Protein AF-A0A7S2F2L8-F1 (afdb_monomer)

Structure (mmCIF, N/CA/C/O backbone):
data_AF-A0A7S2F2L8-F1
#
_entry.id   AF-A0A7S2F2L8-F1
#
loop_
_atom_site.group_PDB
_atom_site.id
_atom_site.type_symbol
_atom_site.label_atom_id
_atom_site.label_alt_id
_atom_site.label_comp_id
_atom_site.label_asym_id
_atom_site.label_entity_id
_atom_site.label_seq_id
_atom_site.pdbx_PDB_ins_code
_atom_site.Cartn_x
_atom_site.Cartn_y
_atom_site.Cartn_z
_atom_site.occupancy
_atom_site.B_iso_or_equiv
_atom_site.auth_seq_id
_atom_site.auth_comp_id
_atom_site.auth_asym_id
_atom_site.auth_atom_id
_atom_site.pdbx_PDB_model_num
ATOM 1 N N . GLN A 1 1 ? -19.325 -0.519 -14.767 1.00 49.22 1 GLN A N 1
ATOM 2 C CA . GLN A 1 1 ? -18.581 0.016 -15.945 1.00 49.22 1 GLN A CA 1
ATOM 3 C C . GLN A 1 1 ? -17.264 0.659 -15.495 1.00 49.22 1 GLN A C 1
ATOM 5 O O . GLN A 1 1 ? -16.488 1.141 -16.320 1.00 49.22 1 GLN A O 1
ATOM 10 N N . ASP A 1 2 ? -17.003 0.568 -14.195 1.00 60.22 2 ASP A N 1
ATOM 11 C CA . ASP A 1 2 ? -16.174 1.476 -13.423 1.00 60.22 2 ASP A CA 1
ATOM 12 C C . ASP A 1 2 ? -14.782 0.883 -13.238 1.00 60.22 2 ASP A C 1
ATOM 14 O O . ASP A 1 2 ? -13.804 1.586 -13.448 1.00 60.22 2 ASP A O 1
ATOM 18 N N . GLU A 1 3 ? -14.670 -0.446 -13.134 1.00 62.09 3 GLU A N 1
ATOM 19 C CA . GLU A 1 3 ? -13.399 -1.177 -13.219 1.00 62.09 3 GLU A CA 1
ATOM 20 C C . GLU A 1 3 ? -12.601 -0.849 -14.505 1.00 62.09 3 GLU A C 1
ATOM 22 O O . GLU A 1 3 ? -11.378 -0.705 -14.490 1.00 62.09 3 GLU A O 1
ATOM 27 N N . VAL A 1 4 ? -13.276 -0.682 -15.652 1.00 60.97 4 VAL A N 1
ATOM 28 C CA . VAL A 1 4 ? -12.620 -0.342 -16.933 1.00 60.97 4 VAL A CA 1
ATOM 29 C C . VAL A 1 4 ? -12.125 1.107 -16.940 1.00 60.97 4 VAL A C 1
ATOM 31 O O . VAL A 1 4 ? -11.062 1.388 -17.500 1.00 60.97 4 VAL A O 1
ATOM 34 N N . LEU A 1 5 ? -12.879 2.023 -16.327 1.00 59.81 5 LEU A N 1
ATOM 35 C CA . LEU A 1 5 ? -12.495 3.427 -16.198 1.00 59.81 5 LEU A CA 1
ATOM 36 C C . LEU A 1 5 ? -11.365 3.580 -15.177 1.00 59.81 5 LEU A C 1
ATOM 38 O O . LEU A 1 5 ? -10.364 4.221 -15.487 1.00 59.81 5 LEU A O 1
ATOM 42 N N . PHE A 1 6 ? -11.445 2.907 -14.034 1.00 67.69 6 PHE A N 1
ATOM 43 C CA . PHE A 1 6 ? -10.410 2.898 -13.010 1.00 67.69 6 PHE A CA 1
ATOM 44 C C . PHE A 1 6 ? -9.088 2.320 -13.524 1.00 67.69 6 PHE A C 1
ATOM 46 O O . PHE A 1 6 ? -8.043 2.957 -13.404 1.00 67.69 6 PHE A O 1
ATOM 53 N N . ASN A 1 7 ? -9.127 1.178 -14.218 1.00 66.38 7 ASN A N 1
ATOM 54 C CA . ASN A 1 7 ? -7.946 0.613 -14.879 1.00 66.38 7 ASN A CA 1
ATOM 55 C C . ASN A 1 7 ? -7.351 1.550 -15.947 1.00 66.38 7 ASN A C 1
ATOM 57 O O . ASN A 1 7 ? -6.158 1.463 -16.251 1.00 66.38 7 ASN A O 1
ATOM 61 N N . SER A 1 8 ? -8.155 2.450 -16.525 1.00 58.25 8 SER A N 1
ATOM 62 C CA . SER A 1 8 ? -7.660 3.485 -17.437 1.00 58.25 8 SER A CA 1
ATOM 63 C C . SER A 1 8 ? -6.975 4.645 -16.699 1.00 58.25 8 SER A C 1
ATOM 65 O O . SER A 1 8 ? -5.940 5.115 -17.169 1.00 58.25 8 SER A O 1
ATOM 67 N N . THR A 1 9 ? -7.481 5.026 -15.522 1.00 58.31 9 THR A N 1
ATOM 68 C CA . THR A 1 9 ? -6.938 6.071 -14.627 1.00 58.31 9 THR A CA 1
ATOM 69 C C . THR A 1 9 ? -5.698 5.605 -13.850 1.00 58.31 9 THR A C 1
ATOM 71 O O . THR A 1 9 ? -4.812 6.384 -13.523 1.00 58.31 9 THR A O 1
ATOM 74 N N . LEU A 1 10 ? -5.567 4.305 -13.581 1.00 67.88 10 LEU A N 1
ATOM 75 C CA . LEU A 1 10 ? -4.322 3.688 -13.112 1.00 67.88 10 LEU A CA 1
ATOM 76 C C . LEU A 1 10 ? -3.476 3.160 -14.275 1.00 67.88 10 LEU A C 1
ATOM 78 O O . LEU A 1 10 ? -2.709 2.205 -14.134 1.00 67.88 10 LEU A O 1
ATOM 82 N N . SER A 1 11 ? -3.580 3.774 -15.453 1.00 65.75 11 SER A N 1
ATOM 83 C CA . SER A 1 11 ? -2.656 3.448 -16.525 1.00 65.75 11 SER A CA 1
ATOM 84 C C . SER A 1 11 ? -1.255 3.935 -16.166 1.00 65.75 11 SER A C 1
ATOM 86 O O . SER A 1 11 ? -0.998 5.111 -15.908 1.00 65.75 11 SER A O 1
ATOM 88 N N . VAL A 1 12 ? -0.297 3.025 -16.298 1.00 60.41 12 VAL A N 1
ATOM 89 C CA . VAL A 1 12 ? 1.152 3.272 -16.256 1.00 60.41 12 VAL A CA 1
ATOM 90 C C . VAL A 1 12 ? 1.635 4.414 -17.170 1.00 60.41 12 VAL A C 1
ATOM 92 O O . VAL A 1 12 ? 2.780 4.848 -17.066 1.00 60.41 12 VAL A O 1
ATOM 95 N N . GLU A 1 13 ? 0.800 4.874 -18.102 1.00 56.62 13 GLU A N 1
ATOM 96 C CA . GLU A 1 13 ? 1.063 5.990 -19.018 1.00 56.62 13 GLU A CA 1
ATOM 97 C C . GLU A 1 13 ? 0.853 7.367 -18.374 1.00 56.62 13 GLU A C 1
ATOM 99 O O . GLU A 1 13 ? 1.433 8.345 -18.844 1.00 56.62 13 GLU A O 1
ATOM 104 N N . GLU A 1 14 ? 0.099 7.439 -17.276 1.00 60.59 14 GLU A N 1
ATOM 105 C CA . GLU A 1 14 ? -0.140 8.665 -16.503 1.00 60.59 14 GLU A CA 1
ATOM 106 C C . GLU A 1 14 ? 0.932 8.901 -15.425 1.00 60.59 14 GLU A C 1
ATOM 108 O O . GLU A 1 14 ? 1.062 9.994 -14.862 1.00 60.59 14 GLU A O 1
ATOM 113 N N . LEU A 1 15 ? 1.772 7.892 -15.182 1.00 62.97 15 LEU A N 1
ATOM 114 C CA . LEU A 1 15 ? 2.884 7.973 -14.250 1.00 62.97 15 LEU A CA 1
ATOM 115 C C . LEU A 1 15 ? 3.967 8.943 -14.747 1.00 62.97 15 LEU A C 1
ATOM 117 O O . LEU A 1 15 ? 4.529 8.808 -15.836 1.00 62.97 15 LEU A O 1
ATOM 121 N N . ARG A 1 16 ? 4.336 9.909 -13.902 1.00 60.09 16 ARG A N 1
ATOM 122 C CA . ARG A 1 16 ? 5.426 10.854 -14.187 1.00 60.09 16 ARG A CA 1
ATOM 123 C C . ARG A 1 16 ? 6.786 10.172 -13.982 1.00 60.09 16 ARG A C 1
ATOM 125 O O . ARG A 1 16 ? 7.206 9.964 -12.850 1.00 60.09 16 ARG A O 1
ATOM 132 N N . GLY A 1 17 ? 7.490 9.852 -15.070 1.00 67.25 17 GLY A N 1
ATOM 133 C CA . GLY A 1 17 ? 8.824 9.234 -15.049 1.00 67.25 17 GLY A CA 1
ATOM 134 C C . GLY A 1 17 ? 9.197 8.599 -16.392 1.00 67.25 17 GLY A C 1
ATOM 135 O O . GLY A 1 17 ? 8.547 8.857 -17.404 1.00 67.25 17 GLY A O 1
ATOM 136 N N . ASP A 1 18 ? 10.235 7.757 -16.419 1.00 78.56 18 ASP A N 1
ATOM 137 C CA . ASP A 1 18 ? 10.474 6.879 -17.571 1.00 78.56 18 ASP A CA 1
ATOM 138 C C . ASP A 1 18 ? 9.391 5.792 -17.581 1.00 78.56 18 ASP A C 1
ATOM 140 O O . ASP A 1 18 ? 9.496 4.776 -16.891 1.00 78.56 18 ASP A O 1
ATOM 144 N N . ALA A 1 19 ? 8.330 6.019 -18.357 1.00 77.00 19 ALA A N 1
ATOM 145 C CA . ALA A 1 19 ? 7.198 5.105 -18.472 1.00 77.00 19 ALA A CA 1
ATOM 146 C C . ALA A 1 19 ? 7.627 3.661 -18.807 1.00 77.00 19 ALA A C 1
ATOM 148 O O . ALA A 1 19 ? 6.962 2.711 -18.395 1.00 77.00 19 ALA A O 1
ATOM 149 N N . GLY A 1 20 ? 8.753 3.461 -19.507 1.00 83.81 20 GLY A N 1
ATOM 150 C CA . GLY A 1 20 ? 9.304 2.131 -19.767 1.00 83.81 20 GLY A CA 1
ATOM 151 C C . GLY A 1 20 ? 9.830 1.455 -18.498 1.00 83.81 20 GLY A C 1
ATOM 152 O O . GLY A 1 20 ? 9.566 0.273 -18.264 1.00 83.81 20 GLY A O 1
ATOM 153 N N . GLN A 1 21 ? 10.526 2.2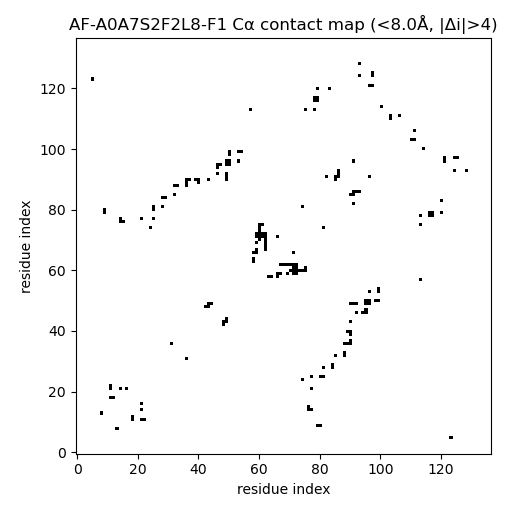10 -17.647 1.00 86.31 21 GLN A N 1
ATOM 154 C CA . GLN A 1 21 ? 11.012 1.725 -16.356 1.00 86.31 21 GLN A CA 1
ATOM 155 C C . GLN A 1 21 ? 9.857 1.387 -15.409 1.00 86.31 21 GLN A C 1
ATOM 157 O O . GLN A 1 21 ? 9.871 0.322 -14.790 1.00 86.31 21 GLN A O 1
ATOM 162 N N . LEU A 1 22 ? 8.845 2.251 -15.324 1.00 87.94 22 LEU A N 1
ATOM 163 C CA . LEU A 1 22 ? 7.707 2.053 -14.423 1.00 87.94 22 LEU A CA 1
ATOM 164 C C . LEU A 1 22 ? 6.864 0.837 -14.837 1.00 87.94 22 LEU A C 1
ATOM 166 O O . LEU A 1 22 ? 6.554 -0.012 -14.001 1.00 87.94 22 LEU A O 1
ATOM 170 N N . LYS A 1 23 ? 6.625 0.658 -16.146 1.00 87.88 23 LYS A N 1
ATOM 171 C CA . LYS A 1 23 ? 6.011 -0.562 -16.708 1.00 87.88 23 LYS A CA 1
ATOM 172 C C . LYS A 1 23 ? 6.790 -1.826 -16.331 1.00 87.88 23 LYS A C 1
ATOM 174 O O . LYS A 1 23 ? 6.196 -2.844 -15.977 1.00 87.88 23 LYS A O 1
ATOM 179 N N . MET A 1 24 ? 8.122 -1.774 -16.383 1.00 92.12 24 MET A N 1
ATOM 180 C CA . MET A 1 24 ? 8.968 -2.904 -15.995 1.00 92.12 24 MET A CA 1
ATOM 181 C C . MET A 1 24 ? 8.864 -3.222 -14.496 1.00 92.12 24 MET A C 1
ATOM 183 O O . MET A 1 24 ? 8.896 -4.399 -14.136 1.00 92.12 24 MET A O 1
ATOM 187 N N . LEU A 1 25 ? 8.757 -2.217 -13.623 1.00 93.50 25 LEU A N 1
ATOM 188 C CA . LEU A 1 25 ? 8.603 -2.433 -12.180 1.00 93.50 25 LEU A CA 1
ATOM 189 C C . LEU A 1 25 ? 7.274 -3.123 -11.849 1.00 93.50 25 LEU A C 1
ATOM 191 O O . LEU A 1 25 ? 7.292 -4.141 -11.160 1.00 93.50 25 LEU A O 1
ATOM 195 N N . VAL A 1 26 ? 6.160 -2.662 -12.428 1.00 92.62 26 VAL A N 1
ATOM 196 C CA . VAL A 1 26 ? 4.846 -3.319 -12.276 1.00 92.62 26 VAL A CA 1
ATOM 197 C C . VAL A 1 26 ? 4.894 -4.764 -12.789 1.00 92.62 26 VAL A C 1
ATOM 199 O O . VAL A 1 26 ? 4.452 -5.692 -12.114 1.00 92.62 26 VAL A O 1
ATOM 202 N N . ALA A 1 27 ? 5.515 -5.006 -13.949 1.00 93.56 27 ALA A N 1
ATOM 203 C CA . ALA A 1 27 ? 5.663 -6.361 -14.484 1.00 93.56 27 ALA A CA 1
ATOM 204 C C . ALA A 1 27 ? 6.503 -7.281 -13.575 1.00 93.56 27 ALA A C 1
ATOM 206 O O . ALA A 1 27 ? 6.195 -8.467 -13.433 1.00 93.56 27 ALA A O 1
ATOM 207 N N . LYS A 1 28 ? 7.561 -6.750 -12.947 1.00 95.38 28 LYS A N 1
ATOM 208 C CA . LYS A 1 28 ? 8.364 -7.493 -11.965 1.00 95.38 28 LYS A CA 1
ATOM 209 C C . LYS A 1 28 ? 7.553 -7.815 -10.714 1.00 95.38 28 LYS A C 1
ATOM 211 O O . LYS A 1 28 ? 7.622 -8.956 -10.264 1.00 95.38 28 LYS A O 1
ATOM 216 N N . LEU A 1 29 ? 6.781 -6.859 -10.198 1.00 95.62 29 LEU A N 1
ATOM 217 C CA . LEU A 1 29 ? 5.889 -7.071 -9.059 1.00 95.62 29 LEU A CA 1
ATOM 218 C C . LEU A 1 29 ? 4.891 -8.199 -9.344 1.00 95.62 29 LEU A C 1
ATOM 220 O O . LEU A 1 29 ? 4.863 -9.176 -8.602 1.00 95.62 29 LEU A O 1
ATOM 224 N N . ARG A 1 30 ? 4.172 -8.138 -10.472 1.00 95.88 30 ARG A N 1
ATOM 225 C CA . ARG A 1 30 ? 3.249 -9.201 -10.919 1.00 95.88 30 ARG A CA 1
ATOM 226 C C . ARG A 1 30 ? 3.900 -10.583 -10.926 1.00 95.88 30 ARG A C 1
ATOM 228 O O . ARG A 1 30 ? 3.313 -11.567 -10.480 1.00 95.88 30 ARG A O 1
ATOM 235 N N . ALA A 1 31 ? 5.136 -10.676 -11.419 1.00 97.56 31 ALA A N 1
ATOM 236 C CA . ALA A 1 31 ? 5.877 -11.935 -11.436 1.00 97.56 31 ALA A CA 1
ATOM 237 C C . ALA A 1 31 ? 6.211 -12.446 -10.021 1.00 97.56 31 ALA A C 1
ATOM 239 O O . ALA A 1 31 ? 6.153 -13.656 -9.779 1.00 97.56 31 ALA A O 1
ATOM 240 N N . GLN A 1 32 ? 6.535 -11.544 -9.087 1.00 97.62 32 GLN A N 1
ATOM 241 C CA . GLN A 1 32 ? 6.739 -11.902 -7.683 1.00 97.62 32 GLN A CA 1
ATOM 242 C C . GLN A 1 32 ? 5.431 -12.334 -7.022 1.00 97.62 32 GLN A C 1
ATOM 244 O O . GLN A 1 32 ? 5.411 -13.398 -6.414 1.00 97.62 32 GLN A O 1
ATOM 249 N N . LEU A 1 33 ? 4.331 -11.601 -7.205 1.00 97.31 33 LEU A N 1
ATOM 250 C CA . LEU A 1 33 ? 3.019 -11.949 -6.644 1.00 97.31 33 LEU A CA 1
ATOM 251 C C . LEU A 1 33 ? 2.520 -13.302 -7.154 1.00 97.31 33 LEU A C 1
ATOM 253 O O . LEU A 1 33 ? 2.094 -14.141 -6.368 1.00 97.31 33 LEU A O 1
ATOM 257 N N . LYS A 1 34 ? 2.707 -13.606 -8.441 1.00 97.25 34 LYS A N 1
ATOM 258 C CA . LYS A 1 34 ? 2.405 -14.938 -8.985 1.00 97.25 34 LYS A CA 1
ATOM 259 C C . LYS A 1 34 ? 3.203 -16.065 -8.313 1.00 97.25 34 LYS A C 1
ATOM 261 O O . LYS A 1 34 ? 2.738 -17.201 -8.252 1.00 97.25 34 LYS A O 1
ATOM 266 N N . THR A 1 35 ? 4.419 -15.773 -7.860 1.00 98.12 35 THR A N 1
ATOM 267 C CA . THR A 1 35 ? 5.309 -16.760 -7.232 1.00 98.12 35 THR A CA 1
ATOM 268 C C . THR A 1 35 ? 5.053 -16.879 -5.728 1.00 98.12 35 THR A C 1
ATOM 270 O O . THR A 1 35 ? 5.087 -17.984 -5.188 1.00 98.12 35 THR A O 1
ATOM 273 N N . TRP A 1 36 ? 4.790 -15.756 -5.056 1.00 97.88 36 TRP A N 1
ATOM 274 C CA . TRP A 1 36 ? 4.815 -15.638 -3.597 1.00 97.88 36 TRP A CA 1
ATOM 275 C C . TRP A 1 36 ? 3.481 -15.227 -2.965 1.00 97.88 36 TRP A C 1
ATOM 277 O O . TRP A 1 36 ? 3.360 -15.323 -1.750 1.00 97.88 36 TRP A O 1
ATOM 287 N N . GLY A 1 37 ? 2.464 -14.836 -3.736 1.00 96.69 37 GLY A N 1
ATOM 288 C CA . GLY A 1 37 ? 1.172 -14.359 -3.219 1.00 96.69 37 GLY A CA 1
ATOM 289 C C . GLY A 1 37 ? 0.493 -15.372 -2.297 1.00 96.69 37 GLY A C 1
ATOM 290 O O . GLY A 1 37 ? 0.192 -15.067 -1.148 1.00 96.69 37 GLY A O 1
ATOM 291 N N . ALA A 1 38 ? 0.414 -16.638 -2.720 1.00 96.62 38 ALA A N 1
ATOM 292 C CA . ALA A 1 38 ? -0.132 -17.714 -1.888 1.00 96.62 38 ALA A CA 1
ATOM 293 C C . ALA A 1 38 ? 0.683 -17.984 -0.606 1.00 96.62 38 ALA A C 1
ATOM 295 O O . ALA A 1 38 ? 0.171 -18.581 0.341 1.00 96.62 38 ALA A O 1
ATOM 296 N N . LEU A 1 39 ? 1.966 -17.601 -0.571 1.00 97.44 39 LEU A N 1
ATOM 297 C CA . LEU A 1 39 ? 2.771 -17.648 0.647 1.00 97.44 39 LEU A CA 1
ATOM 298 C C . LEU A 1 39 ? 2.448 -16.451 1.547 1.00 97.44 39 LEU A C 1
ATOM 300 O O . LEU A 1 39 ? 2.248 -16.665 2.737 1.00 97.44 39 LEU A O 1
ATOM 304 N N . LEU A 1 40 ? 2.343 -15.238 0.996 1.00 97.00 40 LEU A N 1
ATOM 305 C CA . LEU A 1 40 ? 1.950 -14.032 1.738 1.00 97.00 40 LEU A CA 1
ATOM 306 C C . LEU A 1 40 ? 0.587 -14.217 2.419 1.00 97.00 40 LEU A C 1
ATOM 308 O O . LEU A 1 40 ? 0.488 -14.041 3.627 1.00 97.00 40 LEU A O 1
ATOM 312 N N . GLN A 1 41 ? -0.412 -14.746 1.709 1.00 96.06 41 GLN A N 1
ATOM 313 C CA . GLN A 1 41 ? -1.735 -15.089 2.263 1.00 96.06 41 GLN A CA 1
ATOM 314 C C . GLN A 1 41 ? -1.684 -16.101 3.429 1.00 96.06 41 GLN A C 1
ATOM 316 O O . GLN A 1 41 ? -2.636 -16.267 4.197 1.00 96.06 41 GLN A O 1
ATOM 321 N N . ARG A 1 42 ? -0.583 -16.849 3.597 1.00 97.00 42 ARG A N 1
ATOM 322 C CA . ARG A 1 42 ? -0.396 -17.729 4.766 1.00 97.00 42 ARG A CA 1
ATOM 323 C C . ARG A 1 42 ? 0.068 -16.987 6.012 1.00 97.00 42 ARG A C 1
ATOM 325 O O . ARG A 1 42 ? -0.069 -17.559 7.088 1.00 97.00 42 ARG A O 1
ATOM 332 N N . PHE A 1 43 ? 0.581 -15.774 5.867 1.00 96.00 43 PHE A N 1
ATOM 333 C CA . PHE A 1 43 ? 0.989 -14.911 6.969 1.00 96.00 43 PHE A CA 1
ATOM 334 C C . PHE A 1 43 ? -0.052 -13.829 7.259 1.00 96.00 43 PHE A C 1
ATOM 336 O O . PHE A 1 43 ? -0.295 -13.553 8.422 1.00 96.00 43 PHE A O 1
ATOM 343 N N . LEU A 1 44 ? -0.718 -13.308 6.226 1.00 97.62 44 LEU A N 1
ATOM 344 C CA . LEU A 1 44 ? -1.764 -12.291 6.340 1.00 97.62 44 LEU A CA 1
ATOM 345 C C . LEU A 1 44 ? -3.101 -12.953 6.700 1.00 97.62 44 LEU A C 1
ATOM 347 O O . LEU A 1 44 ? -3.823 -13.428 5.822 1.00 97.62 44 LEU A O 1
ATOM 351 N N . LYS A 1 45 ? -3.383 -13.112 7.997 1.00 96.06 45 LYS A N 1
ATOM 352 C CA . LYS A 1 45 ? -4.548 -13.858 8.511 1.00 96.06 45 LYS A CA 1
ATOM 353 C C . LYS A 1 45 ? -5.691 -12.981 8.983 1.00 96.06 45 LYS A C 1
ATOM 355 O O . LYS A 1 45 ? -6.778 -13.505 9.222 1.00 96.06 45 LYS A O 1
ATOM 360 N N . SER A 1 46 ? -5.444 -11.693 9.099 1.00 97.88 46 SER A N 1
ATOM 361 C CA . SER A 1 46 ? -6.393 -10.687 9.527 1.00 97.88 46 SER A CA 1
ATOM 362 C C . SER A 1 46 ? -6.207 -9.415 8.710 1.00 97.88 46 SER A C 1
ATOM 364 O O . SER A 1 46 ? -5.194 -9.247 8.028 1.00 97.88 46 SER A O 1
ATOM 366 N N . VAL A 1 47 ? -7.195 -8.531 8.801 1.00 98.06 47 VAL A N 1
ATOM 367 C CA . VAL A 1 47 ? -7.123 -7.166 8.273 1.00 98.06 47 VAL A CA 1
ATOM 368 C C . VAL A 1 47 ? -5.941 -6.429 8.901 1.00 98.06 47 VAL A C 1
ATOM 370 O O . VAL A 1 47 ? -5.163 -5.820 8.180 1.00 98.06 47 VAL A O 1
ATOM 373 N N . ASP A 1 48 ? -5.722 -6.592 10.210 1.00 98.06 48 ASP A N 1
ATOM 374 C CA . ASP A 1 48 ? -4.584 -5.986 10.912 1.00 98.06 48 ASP A CA 1
ATOM 375 C C . ASP A 1 48 ? -3.237 -6.439 10.318 1.00 98.06 48 ASP A C 1
ATOM 377 O O . ASP A 1 48 ? -2.375 -5.607 10.065 1.00 98.06 48 ASP A O 1
ATOM 381 N N . ASP A 1 49 ? -3.058 -7.727 9.986 1.00 98.44 49 ASP A N 1
ATOM 382 C CA . ASP A 1 49 ? -1.817 -8.189 9.333 1.00 98.44 49 ASP A CA 1
ATOM 383 C C . ASP A 1 49 ? -1.595 -7.525 7.958 1.00 98.44 49 ASP A C 1
ATOM 385 O O . ASP A 1 49 ? -0.458 -7.306 7.536 1.00 98.44 49 ASP A O 1
ATOM 389 N N . GLN A 1 50 ? -2.681 -7.254 7.228 1.00 98.56 50 GLN A N 1
ATOM 390 C CA . GLN A 1 50 ? -2.633 -6.597 5.921 1.00 98.56 50 GLN A CA 1
ATOM 391 C C . GLN A 1 50 ? -2.348 -5.096 6.056 1.00 98.56 50 GLN A C 1
ATOM 393 O O . GLN A 1 50 ? -1.569 -4.564 5.267 1.00 98.56 50 GLN A O 1
ATOM 398 N N . VAL A 1 51 ? -2.904 -4.434 7.074 1.00 98.50 51 VAL A N 1
ATOM 399 C CA . VAL A 1 51 ? -2.585 -3.041 7.420 1.00 98.50 51 VAL A CA 1
ATOM 400 C C . VAL A 1 51 ? -1.113 -2.909 7.820 1.00 98.50 51 VAL A C 1
ATOM 402 O O . VAL A 1 51 ? -0.412 -2.054 7.287 1.00 98.50 51 VAL A O 1
ATOM 405 N N . GLU A 1 52 ? -0.583 -3.818 8.640 1.00 98.25 52 GLU A N 1
ATOM 406 C CA . GLU A 1 52 ? 0.847 -3.849 8.992 1.00 98.25 52 GLU A CA 1
ATOM 407 C C . GLU A 1 52 ? 1.749 -4.036 7.758 1.00 98.25 52 GLU A C 1
ATOM 409 O O . GLU A 1 52 ? 2.809 -3.414 7.637 1.00 98.25 52 GLU A O 1
ATOM 414 N N . LEU A 1 53 ? 1.322 -4.851 6.784 1.00 98.19 53 LEU A N 1
ATOM 415 C CA . LEU A 1 53 ? 2.017 -4.962 5.499 1.00 98.19 53 LEU A CA 1
ATOM 416 C C . LEU A 1 53 ? 1.992 -3.640 4.718 1.00 98.19 53 LEU A C 1
ATOM 418 O O . LEU A 1 53 ? 3.005 -3.289 4.115 1.00 98.19 53 LEU A O 1
ATOM 422 N N . LEU A 1 54 ? 0.870 -2.917 4.712 1.00 98.44 54 LEU A N 1
ATOM 423 C CA . LEU A 1 54 ? 0.752 -1.612 4.056 1.00 98.44 54 LEU A CA 1
ATOM 424 C C . LEU A 1 54 ? 1.701 -0.586 4.684 1.00 98.44 54 LEU A C 1
ATOM 426 O O . LEU A 1 54 ? 2.460 0.042 3.947 1.00 98.44 54 LEU A O 1
ATOM 430 N N . LEU A 1 55 ? 1.740 -0.501 6.016 1.00 97.56 55 LEU A N 1
ATOM 431 C CA . LEU A 1 55 ? 2.684 0.350 6.750 1.00 97.56 55 LEU A CA 1
ATOM 432 C C . LEU A 1 55 ? 4.140 -0.016 6.415 1.00 97.56 55 LEU A C 1
ATOM 434 O O . LEU A 1 55 ? 4.933 0.840 6.027 1.00 97.56 55 LEU A O 1
ATOM 438 N N . THR A 1 56 ? 4.469 -1.312 6.414 1.00 97.38 56 THR A N 1
ATOM 439 C CA . THR A 1 56 ? 5.807 -1.802 6.030 1.00 97.38 56 THR A CA 1
ATOM 440 C C . THR A 1 56 ? 6.169 -1.424 4.582 1.00 97.38 56 THR A C 1
ATOM 442 O O . THR A 1 56 ? 7.326 -1.141 4.263 1.00 97.38 56 THR A O 1
ATOM 445 N N . LEU A 1 57 ? 5.200 -1.431 3.660 1.00 97.75 57 LEU A N 1
ATOM 446 C CA . LEU A 1 57 ? 5.424 -1.025 2.270 1.00 97.75 57 LEU A CA 1
ATOM 447 C C . LEU A 1 57 ? 5.670 0.481 2.135 1.00 97.75 57 LEU A C 1
ATOM 449 O O . LEU A 1 57 ? 6.430 0.878 1.246 1.00 97.75 57 LEU A O 1
ATOM 453 N N . GLU A 1 58 ? 5.055 1.309 2.981 1.00 97.06 58 GLU A N 1
ATOM 454 C CA . GLU A 1 58 ? 5.338 2.744 3.043 1.00 97.06 58 GLU A CA 1
ATOM 455 C C . GLU A 1 58 ? 6.761 2.997 3.523 1.00 97.06 58 GLU A C 1
ATOM 457 O O . GLU A 1 58 ? 7.500 3.680 2.817 1.00 97.06 58 GLU A O 1
ATOM 462 N N . GLU A 1 59 ? 7.180 2.375 4.628 1.00 96.69 59 GLU A N 1
ATOM 463 C CA . GLU A 1 59 ? 8.553 2.464 5.142 1.00 96.69 59 GLU A CA 1
ATOM 464 C C . GLU A 1 59 ? 9.568 2.006 4.084 1.00 96.69 59 GLU A C 1
ATOM 466 O O . GLU A 1 59 ? 10.567 2.680 3.812 1.00 96.69 59 GLU A O 1
ATOM 471 N N . PHE A 1 60 ? 9.277 0.891 3.401 1.00 97.38 60 PHE A N 1
ATOM 472 C CA . PHE A 1 60 ? 10.088 0.409 2.288 1.00 97.38 60 PHE A CA 1
ATOM 473 C C . PHE A 1 60 ? 10.194 1.457 1.177 1.00 97.38 60 PHE A C 1
ATOM 475 O O . PHE A 1 60 ? 11.295 1.765 0.713 1.00 97.38 60 PHE A O 1
ATOM 482 N N . CYS A 1 61 ? 9.070 2.036 0.753 1.00 96.94 61 CYS A N 1
ATOM 483 C CA . CYS A 1 61 ? 9.037 3.038 -0.310 1.00 96.94 61 CYS A CA 1
ATOM 484 C C . CYS A 1 61 ? 9.632 4.393 0.103 1.00 96.94 61 CYS A C 1
ATOM 486 O O . CYS A 1 61 ? 10.154 5.103 -0.760 1.00 96.94 61 CYS A O 1
ATOM 488 N N . GLY A 1 62 ? 9.564 4.744 1.386 1.00 95.69 62 GLY A N 1
ATOM 489 C CA . GLY A 1 62 ? 10.187 5.918 1.993 1.00 95.69 62 GLY A CA 1
ATOM 490 C C . GLY A 1 62 ? 11.689 5.753 2.239 1.00 95.69 62 GLY A C 1
ATOM 491 O O . GLY A 1 62 ? 12.375 6.744 2.480 1.00 95.69 62 GLY A O 1
ATOM 492 N N . GLU A 1 63 ? 12.216 4.528 2.109 1.00 94.75 63 GLU A N 1
ATOM 493 C CA . GLU A 1 63 ? 13.566 4.150 2.550 1.00 94.75 63 GLU A CA 1
ATOM 494 C C . GLU A 1 63 ? 13.811 4.524 4.021 1.00 94.75 63 GLU A C 1
ATOM 496 O O . GLU A 1 63 ? 14.864 5.049 4.394 1.00 94.75 63 GLU A O 1
ATOM 501 N N . GLU A 1 64 ? 12.812 4.256 4.856 1.00 91.31 64 GLU A N 1
ATOM 502 C CA . GLU A 1 64 ? 12.853 4.501 6.291 1.00 91.31 64 GLU A CA 1
ATOM 503 C C . GLU A 1 64 ? 13.551 3.353 7.024 1.00 91.31 64 GLU A C 1
ATOM 505 O O . GLU A 1 64 ? 13.622 2.224 6.537 1.00 91.31 64 GLU A O 1
ATOM 510 N N . GLU A 1 65 ? 14.114 3.673 8.189 1.00 91.44 65 GLU A N 1
ATOM 511 C CA . GLU A 1 65 ? 14.721 2.709 9.111 1.00 91.44 65 GLU A CA 1
ATOM 512 C C . GLU A 1 65 ? 15.625 1.653 8.435 1.00 91.44 65 GLU A C 1
ATOM 514 O O . GLU A 1 65 ? 16.662 1.980 7.845 1.00 91.44 65 GLU A O 1
ATOM 519 N N . ASP A 1 66 ? 15.233 0.382 8.536 1.00 93.38 66 ASP A N 1
ATOM 520 C CA . ASP A 1 66 ? 15.960 -0.782 8.045 1.00 93.38 66 ASP A CA 1
ATOM 521 C C . ASP A 1 66 ? 15.897 -0.932 6.514 1.00 93.38 66 ASP A C 1
ATOM 523 O O . ASP A 1 66 ? 16.663 -1.715 5.946 1.00 93.38 66 ASP A O 1
ATOM 527 N N . PHE A 1 67 ? 15.043 -0.173 5.818 1.00 94.88 67 PHE A N 1
ATOM 528 C CA . PHE A 1 67 ? 14.873 -0.243 4.363 1.00 94.88 67 PHE A CA 1
ATOM 529 C C . PHE A 1 67 ? 15.815 0.675 3.573 1.00 94.88 67 PHE A C 1
ATOM 531 O O . PHE A 1 67 ? 15.824 0.644 2.335 1.00 94.88 67 PHE A O 1
ATOM 538 N N . GLN A 1 68 ? 16.662 1.453 4.252 1.00 93.81 68 GLN A N 1
ATOM 539 C CA . GLN A 1 68 ? 17.657 2.309 3.606 1.00 9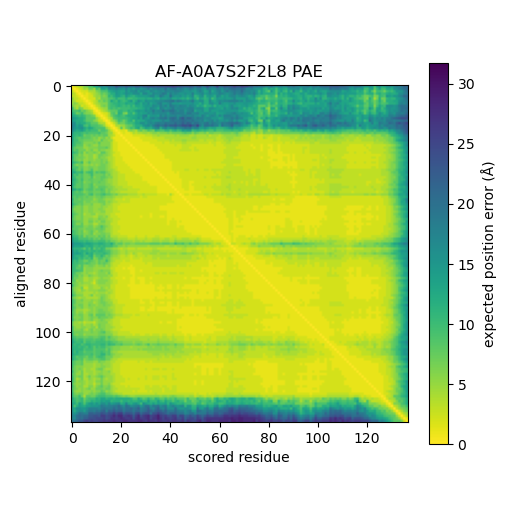3.81 68 GLN A CA 1
ATOM 540 C C . GLN A 1 68 ? 18.550 1.533 2.627 1.00 93.81 68 GLN A C 1
ATOM 542 O O . GLN A 1 68 ? 19.216 0.555 2.972 1.00 93.81 68 GLN A O 1
ATOM 547 N N . GLY A 1 69 ? 18.598 1.994 1.374 1.00 92.81 69 GLY A N 1
ATOM 548 C CA . GLY A 1 69 ? 19.399 1.367 0.321 1.00 92.81 69 GLY A CA 1
ATOM 549 C C . GLY A 1 69 ? 18.818 0.068 -0.250 1.00 92.81 69 GLY A C 1
ATOM 550 O O . GLY A 1 69 ? 19.474 -0.557 -1.085 1.00 92.81 69 GLY A O 1
ATOM 551 N N . MET A 1 70 ? 17.597 -0.328 0.132 1.00 94.00 70 MET A N 1
ATOM 552 C CA . MET A 1 70 ? 16.889 -1.469 -0.467 1.00 94.00 70 MET A CA 1
ATOM 553 C C . MET A 1 70 ? 16.133 -1.118 -1.758 1.00 94.00 70 MET A C 1
ATOM 555 O O . MET A 1 70 ? 15.464 -1.976 -2.336 1.00 94.00 70 MET A O 1
ATOM 559 N N . HIS A 1 71 ? 16.290 0.113 -2.257 1.00 93.62 71 HIS A N 1
ATOM 560 C CA . HIS A 1 71 ? 15.715 0.603 -3.512 1.00 93.62 71 HIS A CA 1
ATOM 561 C C . HIS A 1 71 ? 14.182 0.686 -3.526 1.00 93.62 71 HIS A C 1
ATOM 563 O O . HIS A 1 71 ? 13.579 0.676 -4.606 1.00 93.62 71 HIS A O 1
ATOM 569 N N . GLY A 1 72 ? 13.539 0.783 -2.362 1.00 93.75 72 GLY A N 1
ATOM 570 C CA . GLY A 1 72 ? 12.085 0.902 -2.287 1.00 93.75 72 GLY A CA 1
ATOM 571 C C . GLY A 1 72 ? 11.562 2.229 -2.841 1.00 93.75 72 GLY A C 1
ATOM 572 O O . GLY A 1 72 ? 10.499 2.245 -3.461 1.00 93.75 72 GLY A O 1
ATOM 573 N N . ALA A 1 73 ? 12.365 3.301 -2.815 1.00 94.56 73 ALA A N 1
ATOM 574 C CA . ALA A 1 73 ? 12.031 4.583 -3.449 1.00 94.56 73 ALA A CA 1
ATOM 575 C C . ALA A 1 73 ? 11.709 4.478 -4.956 1.00 94.56 73 ALA A C 1
ATOM 577 O O . ALA A 1 73 ? 11.027 5.341 -5.510 1.00 94.56 73 ALA A O 1
ATOM 578 N N . LEU A 1 74 ? 12.152 3.410 -5.638 1.00 93.25 74 LEU A N 1
ATOM 579 C CA . LEU A 1 74 ? 11.779 3.137 -7.033 1.00 93.25 74 LEU A CA 1
ATOM 580 C C . LEU A 1 74 ? 10.286 2.819 -7.203 1.00 93.25 74 LEU A C 1
ATOM 582 O O . LEU A 1 74 ? 9.746 3.025 -8.290 1.00 93.25 74 LEU A O 1
ATOM 586 N N . TYR A 1 75 ? 9.633 2.310 -6.158 1.00 94.69 75 TYR A N 1
ATOM 587 C CA . TYR A 1 75 ? 8.226 1.917 -6.163 1.00 94.69 75 TYR A CA 1
ATOM 588 C C . TYR A 1 75 ? 7.295 3.037 -5.688 1.00 94.69 75 TYR A C 1
ATOM 590 O O . TYR A 1 75 ? 6.125 3.038 -6.056 1.00 94.69 75 TYR A O 1
ATOM 598 N N . ALA A 1 76 ? 7.805 4.051 -4.982 1.00 94.62 76 ALA A N 1
ATOM 599 C CA . ALA A 1 76 ? 7.007 5.185 -4.507 1.00 94.62 76 ALA A CA 1
ATOM 600 C C . ALA A 1 76 ? 6.201 5.934 -5.602 1.00 94.62 76 ALA A C 1
ATOM 602 O O . ALA A 1 76 ? 5.093 6.401 -5.319 1.00 94.62 76 ALA A O 1
ATOM 603 N N . PRO A 1 77 ? 6.679 6.077 -6.860 1.00 92.69 77 PRO A N 1
ATOM 604 C CA . PRO A 1 77 ? 5.876 6.655 -7.941 1.00 92.69 77 PRO A CA 1
ATOM 605 C C . PRO A 1 77 ? 4.719 5.764 -8.403 1.00 92.69 77 PRO A C 1
ATOM 607 O O . PRO A 1 77 ? 3.759 6.283 -8.959 1.00 92.69 77 PRO A O 1
ATOM 610 N N . ILE A 1 78 ? 4.816 4.448 -8.193 1.00 93.94 78 ILE A N 1
ATOM 611 C CA . ILE A 1 78 ? 3.838 3.446 -8.641 1.00 93.94 78 ILE A 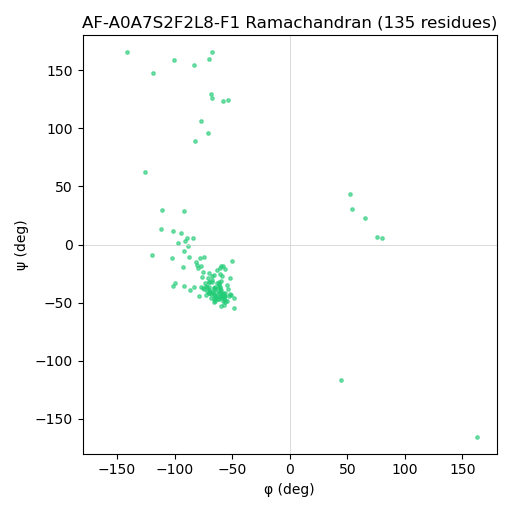CA 1
ATOM 612 C C . ILE A 1 78 ? 3.081 2.802 -7.485 1.00 93.94 78 ILE A C 1
ATOM 614 O O . ILE A 1 78 ? 2.421 1.792 -7.690 1.00 93.94 78 ILE A O 1
ATOM 618 N N . PHE A 1 79 ? 3.159 3.372 -6.284 1.00 96.56 79 PHE A N 1
ATOM 619 C CA . PHE A 1 79 ? 2.564 2.804 -5.077 1.00 96.56 79 PHE A CA 1
ATOM 620 C C . PHE A 1 79 ? 1.069 2.448 -5.224 1.00 96.56 79 PHE A C 1
ATOM 622 O O . PHE A 1 79 ? 0.717 1.321 -4.886 1.00 96.56 79 PHE A O 1
ATOM 629 N N . PRO A 1 80 ? 0.209 3.279 -5.853 1.00 95.25 80 PRO A N 1
ATOM 630 C CA . PRO A 1 80 ? -1.190 2.898 -6.084 1.00 95.25 80 PRO A CA 1
ATOM 631 C C . PRO A 1 80 ? -1.327 1.650 -6.963 1.00 95.25 80 PRO A C 1
ATOM 633 O O . PRO A 1 80 ? -2.198 0.817 -6.743 1.00 95.25 80 PRO A O 1
ATOM 636 N N . HIS A 1 81 ? -0.425 1.481 -7.937 1.00 94.69 81 HIS A N 1
ATOM 637 C CA . HIS A 1 81 ? -0.396 0.272 -8.757 1.00 94.69 81 HIS A CA 1
ATOM 638 C C . HIS A 1 81 ? 0.128 -0.916 -7.952 1.00 94.69 81 HIS A C 1
ATOM 640 O O . HIS A 1 81 ? -0.356 -2.018 -8.146 1.00 94.69 81 HIS A O 1
ATOM 646 N N . VAL A 1 82 ? 1.093 -0.720 -7.044 1.00 96.81 82 VAL A N 1
ATOM 647 C CA . VAL A 1 82 ? 1.546 -1.792 -6.144 1.00 96.81 82 VAL A CA 1
ATOM 648 C C . VAL A 1 82 ? 0.364 -2.343 -5.352 1.00 96.81 82 VAL A C 1
ATOM 650 O O . VAL A 1 82 ? 0.159 -3.554 -5.366 1.00 96.81 82 VAL A O 1
ATOM 653 N N . LEU A 1 83 ? -0.436 -1.464 -4.740 1.00 97.81 83 LEU A N 1
ATOM 654 C CA . LEU A 1 83 ? -1.606 -1.874 -3.964 1.00 97.81 83 LEU A CA 1
ATOM 655 C C . LEU A 1 83 ? -2.664 -2.545 -4.840 1.00 97.81 83 LEU A C 1
ATOM 657 O O . LEU A 1 83 ? -3.115 -3.632 -4.493 1.00 97.81 83 LEU A O 1
ATOM 661 N N . LYS A 1 84 ? -2.984 -1.976 -6.011 1.00 95.25 84 LYS A N 1
ATOM 662 C CA . LYS A 1 84 ? -3.937 -2.594 -6.945 1.00 95.25 84 LYS A CA 1
ATOM 663 C C . LYS A 1 84 ? -3.482 -3.986 -7.389 1.00 95.25 84 LYS A C 1
ATOM 665 O O . LYS A 1 84 ? -4.272 -4.914 -7.348 1.00 95.25 84 LYS A O 1
ATOM 670 N N . GLU A 1 85 ? -2.210 -4.186 -7.739 1.00 96.44 85 GLU A N 1
ATOM 671 C CA . GLU A 1 85 ? -1.706 -5.523 -8.095 1.00 96.44 85 GLU A CA 1
ATOM 672 C C . GLU A 1 85 ? -1.778 -6.524 -6.936 1.00 96.44 85 GLU A C 1
ATOM 674 O O . GLU A 1 85 ? -1.942 -7.720 -7.165 1.00 96.44 85 GLU A O 1
ATOM 679 N N . MET A 1 86 ? -1.611 -6.058 -5.697 1.00 97.81 86 MET A N 1
ATOM 680 C CA . MET A 1 86 ? -1.721 -6.899 -4.506 1.00 97.81 86 MET A CA 1
ATOM 681 C C . MET A 1 86 ? -3.178 -7.234 -4.175 1.00 97.81 86 MET A C 1
ATOM 683 O O . MET A 1 86 ? -3.446 -8.375 -3.803 1.00 97.81 86 MET A O 1
ATOM 687 N N . TYR A 1 87 ? -4.098 -6.290 -4.371 1.00 96.06 87 TYR A N 1
ATOM 688 C CA . TYR A 1 87 ? -5.544 -6.507 -4.315 1.00 96.06 87 TYR A CA 1
ATOM 689 C C . TYR A 1 87 ? -5.986 -7.549 -5.357 1.00 96.06 87 TYR A C 1
ATOM 691 O O . TYR A 1 87 ? -6.516 -8.591 -4.997 1.00 96.06 87 TYR A O 1
ATOM 699 N N . GLU A 1 88 ? -5.616 -7.368 -6.631 1.00 94.12 88 GLU A N 1
ATOM 700 C CA . GLU A 1 88 ? -5.913 -8.312 -7.731 1.00 94.12 88 GLU A CA 1
ATOM 701 C C . GLU A 1 88 ? -5.310 -9.715 -7.524 1.00 94.12 88 GLU A C 1
ATOM 703 O O . GLU A 1 88 ? -5.701 -10.688 -8.170 1.00 94.12 88 GLU A O 1
ATOM 708 N N . ALA A 1 89 ? -4.295 -9.827 -6.665 1.00 95.62 89 ALA A N 1
ATOM 709 C CA . ALA A 1 89 ? -3.657 -11.088 -6.306 1.00 95.62 89 ALA A CA 1
ATOM 710 C C . ALA A 1 89 ? -4.244 -11.724 -5.031 1.00 95.62 89 ALA A C 1
ATOM 712 O O . ALA A 1 89 ? -3.637 -12.666 -4.506 1.00 95.62 89 ALA A O 1
ATOM 713 N N . ASP A 1 90 ? -5.362 -11.205 -4.514 1.00 96.00 90 ASP A N 1
ATOM 714 C CA . ASP A 1 90 ? -5.999 -11.596 -3.251 1.00 96.00 90 ASP A CA 1
ATOM 715 C C . ASP A 1 90 ? -5.028 -11.529 -2.052 1.00 96.00 90 ASP A C 1
ATOM 717 O O . ASP A 1 90 ? -5.063 -12.362 -1.142 1.00 96.00 90 ASP A O 1
ATOM 721 N N . VAL A 1 91 ? -4.046 -10.621 -2.088 1.00 97.94 91 VAL A N 1
ATOM 722 C CA . VAL A 1 91 ? -3.088 -10.412 -0.985 1.00 97.94 91 VAL A CA 1
ATOM 723 C C . VAL A 1 91 ? -3.595 -9.340 -0.026 1.00 97.94 91 VAL A C 1
ATOM 725 O O . VAL A 1 91 ? -3.365 -9.454 1.177 1.00 97.94 91 VAL A O 1
ATOM 728 N N . LEU A 1 92 ? -4.269 -8.324 -0.562 1.00 98.19 92 LEU A N 1
ATOM 729 C CA . LEU A 1 92 ? -4.923 -7.261 0.189 1.00 98.19 92 LEU A CA 1
ATOM 730 C C . LEU A 1 92 ? -6.422 -7.286 -0.099 1.00 98.19 92 LEU A C 1
ATOM 732 O O . LEU A 1 92 ? -6.830 -7.613 -1.210 1.00 98.19 92 LEU A O 1
ATOM 736 N N . THR A 1 93 ? -7.204 -6.918 0.903 1.00 97.12 93 THR A N 1
ATOM 737 C CA . THR A 1 93 ? -8.649 -6.688 0.811 1.00 97.12 93 THR A CA 1
ATOM 738 C C . THR A 1 93 ? -8.934 -5.190 0.721 1.00 97.12 93 THR A C 1
ATOM 740 O O . THR A 1 93 ? -8.094 -4.373 1.105 1.00 97.12 93 THR A O 1
ATOM 743 N N . ASP A 1 94 ? -10.105 -4.851 0.199 1.00 95.94 94 ASP A N 1
ATOM 744 C CA . ASP A 1 94 ? -10.738 -3.535 0.305 1.00 95.94 94 ASP A CA 1
ATOM 745 C C . ASP A 1 94 ? -10.737 -3.027 1.754 1.00 95.94 94 ASP 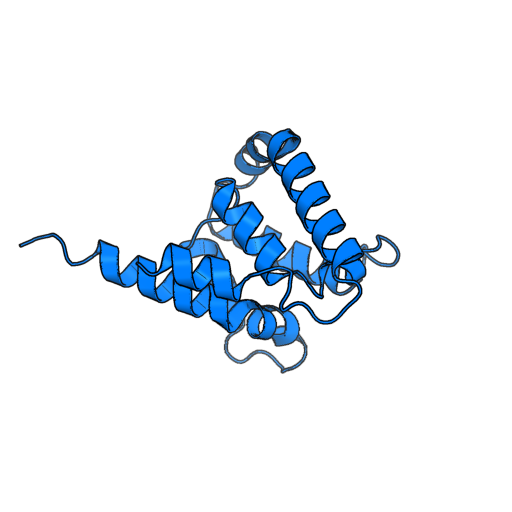A C 1
ATOM 747 O O . ASP A 1 94 ? -10.120 -1.995 2.026 1.00 95.94 94 ASP A O 1
ATOM 751 N N . GLU A 1 95 ? -11.268 -3.821 2.693 1.00 97.12 95 GLU A N 1
ATOM 752 C CA . GLU A 1 95 ? -11.345 -3.491 4.123 1.00 97.12 95 GLU A CA 1
ATOM 753 C C . GLU A 1 95 ? -9.968 -3.092 4.683 1.00 97.12 95 GLU A C 1
ATOM 755 O O . GLU A 1 95 ? -9.831 -2.096 5.392 1.00 97.12 95 GLU A O 1
ATOM 760 N N . ALA A 1 96 ? -8.907 -3.830 4.337 1.00 98.25 96 ALA A N 1
ATOM 761 C CA . ALA A 1 96 ? -7.558 -3.523 4.811 1.00 98.25 96 ALA A CA 1
ATOM 762 C C . ALA A 1 96 ? -6.968 -2.245 4.208 1.00 98.25 96 ALA A C 1
ATOM 764 O O . ALA A 1 96 ? -6.278 -1.502 4.909 1.00 98.25 96 ALA A O 1
ATOM 765 N N . ILE A 1 97 ? -7.203 -1.987 2.919 1.00 98.25 97 ILE A N 1
ATOM 766 C CA . ILE A 1 97 ? -6.696 -0.779 2.261 1.00 98.25 97 ILE A CA 1
ATOM 767 C C . ILE A 1 97 ? -7.434 0.458 2.791 1.00 98.25 97 ILE A C 1
ATOM 769 O O . ILE A 1 97 ? -6.785 1.463 3.081 1.00 98.25 97 ILE A O 1
ATOM 773 N N . LEU A 1 98 ? -8.753 0.379 2.971 1.00 97.88 98 LEU A N 1
ATOM 774 C CA . LEU A 1 98 ? -9.556 1.465 3.535 1.00 97.88 98 LEU A CA 1
ATOM 775 C C . LEU A 1 98 ? -9.179 1.731 4.997 1.00 97.88 98 LEU A C 1
ATOM 777 O O . LEU A 1 98 ? -8.871 2.869 5.354 1.00 97.88 98 LEU A O 1
ATOM 781 N N . LYS A 1 99 ? -9.061 0.682 5.821 1.00 98.12 99 LYS A N 1
ATOM 782 C CA . LYS A 1 99 ? -8.651 0.812 7.227 1.00 98.12 99 LYS A CA 1
ATOM 783 C C . LYS A 1 99 ? -7.256 1.421 7.390 1.00 98.12 99 LYS A C 1
ATOM 785 O O . LYS A 1 99 ? -7.055 2.256 8.266 1.00 98.12 99 LYS A O 1
ATOM 790 N N . TRP A 1 100 ? -6.291 1.058 6.544 1.00 98.44 100 TRP A N 1
ATOM 791 C CA . TRP A 1 100 ? -4.962 1.689 6.554 1.00 98.44 100 TRP A CA 1
ATOM 792 C C . TRP A 1 100 ? -5.033 3.203 6.300 1.00 98.44 100 TRP A C 1
ATOM 794 O O . TRP A 1 100 ? -4.296 3.968 6.926 1.00 98.44 100 TRP A O 1
ATOM 804 N N . ALA A 1 101 ? -5.910 3.650 5.397 1.00 97.81 101 ALA A N 1
ATOM 805 C CA . ALA A 1 101 ? -6.115 5.074 5.156 1.00 97.81 101 ALA A CA 1
ATOM 806 C C . ALA A 1 101 ? -6.823 5.756 6.342 1.00 97.81 101 ALA A C 1
ATOM 808 O O . ALA A 1 101 ? -6.401 6.843 6.745 1.00 97.81 101 ALA A O 1
ATOM 809 N N . GLU A 1 102 ? -7.832 5.103 6.929 1.00 97.06 102 GLU A N 1
ATOM 810 C CA . GLU A 1 102 ? -8.569 5.581 8.108 1.00 97.06 102 GLU A CA 1
ATOM 811 C C . GLU A 1 102 ? -7.649 5.764 9.328 1.00 97.06 102 GLU A C 1
ATOM 813 O O . GLU A 1 102 ? -7.692 6.797 9.995 1.00 97.06 102 GLU A O 1
ATOM 818 N N . GLU A 1 103 ? -6.747 4.813 9.601 1.00 95.69 103 GLU A N 1
ATOM 819 C CA . GLU A 1 103 ? -5.806 4.884 10.733 1.00 95.69 103 GLU A CA 1
ATOM 820 C C . GLU A 1 103 ? -4.872 6.104 10.672 1.00 95.69 103 GLU A C 1
ATOM 822 O O . GLU A 1 103 ? -4.309 6.519 11.690 1.00 95.69 103 GLU A O 1
ATOM 827 N N . LYS A 1 104 ? -4.7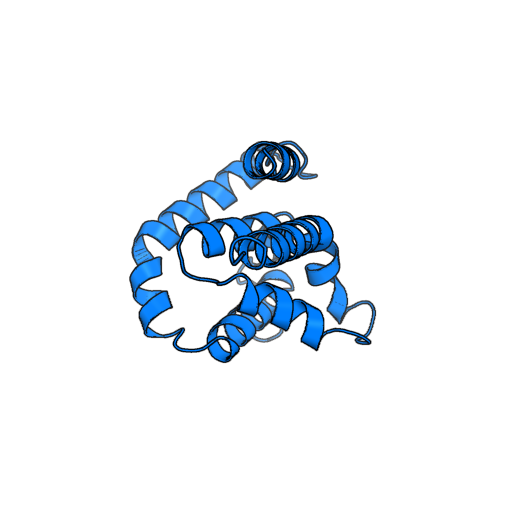33 6.709 9.490 1.00 93.94 104 LYS A N 1
ATOM 828 C CA . LYS A 1 104 ? -3.930 7.910 9.261 1.00 93.94 104 LYS A CA 1
ATOM 829 C C . LYS A 1 104 ? -4.740 9.203 9.273 1.00 93.94 104 LYS A C 1
ATOM 831 O O . LYS A 1 104 ? -4.161 10.280 9.103 1.00 93.94 104 LYS A O 1
ATOM 836 N N . GLU A 1 105 ? -6.050 9.153 9.499 1.00 92.50 105 GLU A N 1
ATOM 837 C CA . GLU A 1 105 ? -6.856 10.362 9.621 1.00 92.50 105 GLU A CA 1
ATOM 838 C C . GLU A 1 105 ? -6.349 11.267 10.753 1.00 92.50 105 GLU A C 1
ATOM 840 O O . GLU A 1 105 ? -6.239 10.888 11.918 1.00 92.50 105 GLU A O 1
ATOM 845 N N . GLY A 1 106 ? -6.034 12.515 10.404 1.00 91.19 106 GLY A N 1
ATOM 846 C CA . GLY A 1 106 ? -5.502 13.492 11.354 1.00 91.19 106 GLY A CA 1
ATOM 847 C C . GLY A 1 106 ? -4.005 13.359 11.653 1.00 91.19 106 GLY A C 1
ATOM 848 O O . GLY A 1 106 ? -3.516 14.114 12.496 1.00 91.19 106 GLY A O 1
ATOM 849 N N . ALA A 1 107 ? -3.284 12.465 10.967 1.00 94.94 107 ALA A N 1
ATOM 850 C CA . ALA A 1 107 ? -1.823 12.438 10.972 1.00 94.94 107 ALA A CA 1
ATOM 851 C C . ALA A 1 107 ? -1.221 13.669 10.264 1.00 94.94 107 ALA A C 1
ATOM 853 O O . ALA A 1 107 ? -1.909 14.412 9.550 1.00 94.94 107 ALA A O 1
ATOM 854 N N . ASP A 1 108 ? 0.080 13.888 10.461 1.00 95.50 108 ASP A N 1
ATOM 855 C CA . ASP A 1 108 ? 0.792 15.009 9.855 1.00 95.50 108 ASP A CA 1
ATOM 856 C C . ASP A 1 108 ? 0.950 14.820 8.333 1.00 95.50 108 ASP A C 1
ATOM 858 O O . ASP A 1 108 ? 0.846 13.722 7.783 1.00 95.50 108 ASP A O 1
ATOM 862 N N . GLU A 1 109 ? 1.192 15.913 7.596 1.00 92.50 109 GLU A N 1
ATOM 863 C CA . GLU A 1 109 ? 1.237 15.857 6.125 1.00 92.50 109 GLU A CA 1
ATOM 864 C C . GLU A 1 109 ? 2.300 14.898 5.570 1.00 92.50 109 GLU A C 1
ATOM 866 O O . GLU A 1 109 ? 2.131 14.413 4.446 1.00 92.50 109 GLU A O 1
ATOM 871 N N . GLU A 1 110 ? 3.369 14.666 6.333 1.00 91.62 110 GLU A N 1
ATOM 872 C CA . GLU A 1 110 ? 4.460 13.750 6.000 1.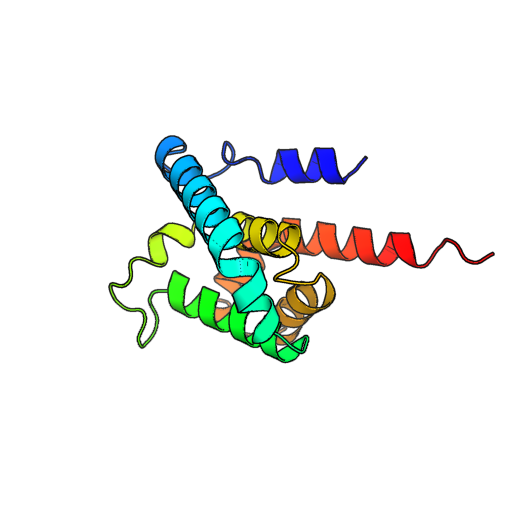00 91.62 110 GLU A CA 1
ATOM 873 C C . GLU A 1 110 ? 4.034 12.278 6.060 1.00 91.62 110 GLU A C 1
ATOM 875 O O . GLU A 1 110 ? 4.380 11.518 5.156 1.00 91.62 110 GLU A O 1
ATOM 880 N N . ASP A 1 111 ? 3.166 11.914 7.004 1.00 92.94 111 ASP A N 1
ATOM 881 C CA . ASP A 1 111 ? 2.655 10.546 7.161 1.00 92.94 111 ASP A CA 1
ATOM 882 C C . ASP A 1 111 ? 1.579 10.193 6.120 1.00 92.94 111 ASP A C 1
ATOM 884 O O . ASP A 1 111 ? 1.301 9.021 5.851 1.00 92.94 111 ASP A O 1
ATOM 888 N N . LEU A 1 112 ? 0.981 11.214 5.497 1.00 96.12 112 LEU A N 1
ATOM 889 C CA . LEU A 1 112 ? -0.098 11.089 4.511 1.00 96.12 112 LEU A CA 1
ATOM 890 C C . LEU A 1 112 ? 0.391 10.979 3.060 1.00 96.12 112 LEU A C 1
ATOM 892 O O . LEU A 1 112 ? -0.426 10.967 2.134 1.00 96.12 112 LEU A O 1
ATOM 896 N N . VAL A 1 113 ? 1.704 10.946 2.812 1.00 96.19 113 VAL A N 1
ATOM 897 C CA . VAL A 1 113 ? 2.265 10.997 1.449 1.00 96.19 113 VAL A CA 1
ATOM 898 C C . VAL A 1 113 ? 1.739 9.867 0.560 1.00 96.19 113 VAL A C 1
ATOM 900 O O . VAL A 1 113 ? 1.396 10.122 -0.599 1.00 96.19 113 VAL A O 1
ATOM 903 N N . PHE A 1 114 ? 1.663 8.637 1.069 1.00 97.06 114 PHE A N 1
ATOM 904 C CA . PHE A 1 114 ? 1.212 7.480 0.292 1.00 97.06 114 PHE A CA 1
ATOM 905 C C . PHE A 1 114 ? -0.310 7.356 0.232 1.00 97.06 114 PHE A C 1
ATOM 907 O O . PHE A 1 114 ? -0.830 7.095 -0.852 1.00 97.06 114 PHE A O 1
ATOM 914 N N . VAL A 1 115 ? -1.028 7.686 1.310 1.00 97.31 115 VAL A N 1
ATOM 915 C CA . VAL A 1 115 ? -2.498 7.815 1.294 1.00 97.31 115 VAL A CA 1
ATOM 916 C C . VAL A 1 115 ? -2.938 8.801 0.205 1.00 97.31 115 VAL A C 1
ATOM 918 O O . VAL A 1 115 ? -3.733 8.462 -0.668 1.00 97.31 115 VAL A O 1
ATOM 921 N N . LYS A 1 116 ? -2.316 9.989 0.139 1.00 95.94 116 LYS A N 1
ATOM 922 C CA . LYS A 1 116 ? -2.599 10.998 -0.901 1.00 95.94 116 LYS A CA 1
ATOM 923 C C . LYS A 1 116 ? -2.294 10.506 -2.318 1.00 95.94 116 LYS A C 1
ATOM 925 O O . LYS A 1 116 ? -2.953 10.932 -3.264 1.00 95.94 116 LYS A O 1
ATOM 930 N N . LYS A 1 117 ? -1.294 9.635 -2.498 1.00 94.75 117 LYS A N 1
ATOM 931 C CA . LYS A 1 117 ? -1.009 9.013 -3.806 1.00 94.75 117 LYS A CA 1
ATOM 932 C C . LYS A 1 117 ? -2.097 8.017 -4.204 1.00 94.75 117 LYS A C 1
ATOM 934 O O . LYS A 1 117 ? -2.352 7.882 -5.396 1.00 94.75 117 LYS A O 1
ATOM 939 N N . CYS A 1 118 ? -2.705 7.342 -3.233 1.00 96.12 118 CYS A N 1
ATOM 940 C CA . CYS A 1 118 ? -3.734 6.327 -3.433 1.00 96.12 118 CYS A CA 1
ATOM 941 C C . CYS A 1 118 ? -5.163 6.881 -3.478 1.00 96.12 118 CYS A C 1
ATOM 943 O O . CYS A 1 118 ? -6.077 6.082 -3.594 1.00 96.12 118 CYS A O 1
ATOM 945 N N . ALA A 1 119 ? -5.375 8.202 -3.452 1.00 94.50 119 ALA A N 1
ATOM 946 C CA . ALA A 1 119 ? -6.714 8.800 -3.384 1.00 94.50 119 ALA A CA 1
ATOM 947 C C . ALA A 1 119 ? -7.717 8.219 -4.402 1.00 94.50 119 ALA A C 1
ATOM 949 O O . ALA A 1 119 ? -8.812 7.844 -4.017 1.00 94.50 119 ALA A O 1
ATOM 950 N N . ALA A 1 120 ? -7.318 8.057 -5.670 1.00 92.31 120 ALA A N 1
ATOM 951 C CA . ALA A 1 120 ? -8.193 7.472 -6.690 1.00 92.31 120 ALA A CA 1
ATOM 952 C C . ALA A 1 120 ? -8.499 5.979 -6.455 1.00 92.31 120 ALA A C 1
ATOM 954 O O . ALA A 1 120 ? -9.560 5.511 -6.839 1.00 92.31 120 ALA A O 1
ATOM 955 N N . LEU A 1 121 ? -7.560 5.222 -5.869 1.00 93.69 121 LEU A N 1
ATOM 956 C CA . LEU A 1 121 ? -7.779 3.817 -5.501 1.00 93.69 121 LEU A CA 1
ATOM 957 C C . LEU A 1 121 ? -8.730 3.705 -4.309 1.00 93.69 121 LEU A C 1
ATOM 959 O O . LEU A 1 121 ? -9.559 2.811 -4.310 1.00 93.69 121 LEU A O 1
ATOM 963 N N . LEU A 1 122 ? -8.595 4.592 -3.320 1.00 95.56 122 LEU A N 1
ATOM 964 C CA . LEU A 1 122 ? -9.468 4.629 -2.147 1.00 95.56 122 LEU A CA 1
ATOM 965 C C . LEU A 1 122 ? -10.902 4.987 -2.546 1.00 95.56 122 LEU A C 1
ATOM 967 O O . LEU A 1 122 ? -11.806 4.240 -2.215 1.00 95.56 122 LEU A O 1
ATOM 971 N N . GLU A 1 123 ? -11.080 6.039 -3.352 1.00 93.94 123 GLU A N 1
ATOM 972 C CA . GLU A 1 123 ? -12.391 6.432 -3.896 1.00 93.94 123 GLU A CA 1
ATOM 973 C C . GLU A 1 123 ? -13.052 5.277 -4.667 1.00 93.94 123 GLU A C 1
ATOM 975 O O . GLU A 1 123 ? -14.219 4.984 -4.455 1.00 93.94 123 GLU A O 1
ATOM 980 N N . TRP A 1 124 ? -12.293 4.562 -5.505 1.00 92.56 124 TRP A N 1
ATOM 981 C CA . TRP A 1 124 ? -12.817 3.396 -6.224 1.00 92.56 124 TRP A CA 1
ATOM 982 C C . TRP A 1 124 ? -13.213 2.235 -5.295 1.00 92.56 124 TRP A C 1
ATOM 984 O O . TRP A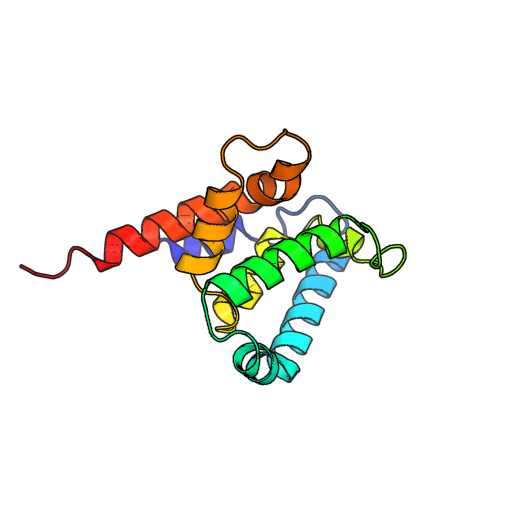 1 124 ? -14.204 1.569 -5.564 1.00 92.56 124 TRP A O 1
ATOM 994 N N . LEU A 1 125 ? -12.454 1.979 -4.224 1.00 92.94 125 LEU A N 1
ATOM 995 C CA . LEU A 1 125 ? -12.780 0.920 -3.259 1.00 92.94 125 LEU A CA 1
ATOM 996 C C . LEU A 1 125 ? -14.031 1.255 -2.436 1.00 92.94 125 LEU A C 1
ATOM 998 O O . LEU A 1 125 ? -14.842 0.368 -2.211 1.00 92.94 125 LEU A O 1
ATOM 1002 N N . GLU A 1 126 ? -14.193 2.516 -2.024 1.00 91.88 126 GLU A N 1
ATOM 1003 C CA . GLU A 1 126 ? -15.397 2.994 -1.325 1.00 91.88 126 GLU A CA 1
ATOM 1004 C C . GLU A 1 126 ? -16.647 2.844 -2.212 1.00 91.88 126 GLU A C 1
ATOM 1006 O O . GLU A 1 126 ? -17.688 2.397 -1.742 1.00 91.88 126 GLU A O 1
ATOM 1011 N N . GLU A 1 127 ? -16.535 3.161 -3.509 1.00 89.25 127 GLU A N 1
ATOM 1012 C CA . GLU A 1 127 ? -17.632 2.978 -4.470 1.00 89.25 127 GLU A CA 1
ATOM 1013 C C . GLU A 1 127 ? -18.008 1.498 -4.677 1.00 89.25 127 GLU A C 1
ATOM 1015 O O . GLU A 1 127 ? -19.187 1.199 -4.848 1.00 89.25 127 GLU A O 1
ATOM 1020 N N . GLU A 1 128 ? -17.041 0.570 -4.673 1.00 80.25 128 GLU A N 1
ATOM 1021 C CA . GLU A 1 128 ? -17.342 -0.865 -4.815 1.00 80.25 128 GLU A CA 1
ATOM 1022 C C . GLU A 1 128 ? -17.960 -1.481 -3.550 1.00 80.25 128 GLU A C 1
ATOM 1024 O O . GLU A 1 128 ? -18.802 -2.367 -3.680 1.00 80.25 128 GLU A O 1
ATOM 1029 N N . GLU A 1 129 ? -17.595 -1.013 -2.350 1.00 76.25 129 GLU A N 1
ATOM 1030 C CA . GLU A 1 129 ? -18.193 -1.487 -1.089 1.00 76.25 129 GLU A CA 1
ATOM 1031 C C . GLU A 1 129 ? -19.673 -1.071 -0.974 1.00 76.25 129 GLU A C 1
ATOM 1033 O O . GLU A 1 129 ? -20.516 -1.884 -0.592 1.00 76.25 129 GLU A O 1
ATOM 1038 N N . ASP A 1 130 ? -20.008 0.162 -1.371 1.00 70.88 130 ASP A N 1
ATOM 1039 C CA . ASP A 1 130 ? -21.383 0.683 -1.332 1.00 70.88 130 ASP A CA 1
ATOM 1040 C C . ASP A 1 130 ? -22.331 -0.030 -2.330 1.00 70.88 130 ASP A C 1
ATOM 1042 O O . ASP A 1 130 ? -23.528 -0.155 -2.060 1.00 70.88 130 ASP A O 1
ATOM 1046 N N . ASP A 1 131 ? -21.826 -0.509 -3.476 1.00 61.19 131 ASP A N 1
ATOM 1047 C CA . ASP A 1 131 ? -22.629 -1.185 -4.513 1.00 61.19 131 ASP A CA 1
ATOM 1048 C C . ASP A 1 131 ? -23.026 -2.635 -4.130 1.00 61.19 131 ASP A C 1
ATOM 1050 O O . ASP A 1 131 ? -24.033 -3.146 -4.631 1.00 61.19 131 ASP A O 1
ATOM 1054 N N . ASP A 1 132 ? -22.278 -3.304 -3.242 1.00 58.50 132 ASP A N 1
ATOM 1055 C CA . ASP A 1 132 ? -22.535 -4.699 -2.829 1.00 58.50 132 ASP A CA 1
ATOM 1056 C C . ASP A 1 132 ? -23.635 -4.832 -1.743 1.00 58.50 132 ASP A C 1
ATOM 1058 O O . ASP A 1 132 ? -24.186 -5.922 -1.550 1.00 58.50 132 ASP A O 1
ATOM 1062 N N . ASP A 1 133 ? -24.013 -3.736 -1.072 1.00 55.31 133 ASP A N 1
ATOM 1063 C CA . ASP A 1 133 ? -25.003 -3.711 0.024 1.00 55.31 133 ASP A CA 1
ATOM 1064 C C . ASP A 1 133 ? -26.459 -3.428 -0.435 1.00 55.31 133 ASP A C 1
ATOM 1066 O O . ASP A 1 133 ? -27.396 -3.524 0.365 1.00 55.31 133 ASP A O 1
ATOM 1070 N N . ASP A 1 134 ? -26.688 -3.124 -1.721 1.00 52.94 134 ASP A N 1
ATOM 1071 C CA . 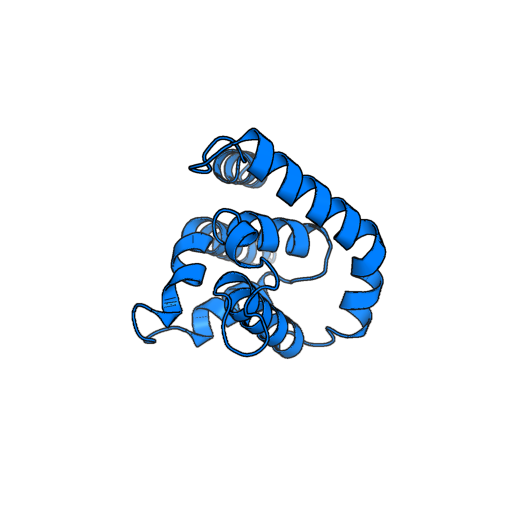ASP A 1 134 ? -27.978 -2.631 -2.252 1.00 52.94 134 ASP A CA 1
ATOM 1072 C C . ASP A 1 134 ? -28.842 -3.707 -2.973 1.00 52.94 134 ASP A C 1
ATOM 1074 O O . ASP A 1 134 ? -29.850 -3.383 -3.609 1.00 52.94 134 ASP A O 1
ATOM 1078 N N . ASP A 1 135 ? -28.497 -4.999 -2.859 1.00 49.28 135 ASP A N 1
ATOM 1079 C CA . ASP A 1 135 ? -29.134 -6.120 -3.593 1.00 49.28 135 ASP A CA 1
ATOM 1080 C C . ASP A 1 135 ? -29.980 -7.073 -2.700 1.00 49.28 135 ASP A C 1
ATOM 1082 O O . ASP A 1 135 ? -30.133 -8.264 -2.992 1.00 49.28 135 ASP A O 1
ATOM 1086 N N . ASP A 1 136 ? -30.563 -6.552 -1.611 1.00 47.62 136 ASP A N 1
ATOM 1087 C CA . ASP A 1 136 ? -31.398 -7.304 -0.651 1.00 47.62 136 ASP A CA 1
ATOM 1088 C C . ASP A 1 136 ? -32.794 -6.642 -0.441 1.00 47.62 136 ASP A C 1
ATOM 1090 O O . ASP A 1 136 ? -33.142 -6.218 0.662 1.00 47.62 136 ASP A O 1
ATOM 1094 N N . ASP A 1 137 ? -33.622 -6.553 -1.503 1.00 45.34 137 ASP A N 1
ATOM 1095 C CA . ASP A 1 137 ? -35.080 -6.252 -1.421 1.00 45.34 137 ASP A CA 1
ATOM 1096 C C . ASP A 1 137 ? -35.940 -6.931 -2.524 1.00 45.34 137 ASP A C 1
ATOM 1098 O O . ASP A 1 137 ? -35.715 -6.706 -3.740 1.00 45.34 137 ASP A O 1
#

pLDDT: mean 88.26, std 14.42, range [45.34, 98.56]

Solvent-accessible surface area (backbone atoms only — not comparable to full-atom values): 7893 Å² total; per-residue (Å²): 126,53,72,66,52,50,56,58,74,67,31,60,81,75,46,91,68,63,44,70,60,53,48,49,52,54,54,51,49,54,55,46,44,76,74,40,25,80,58,51,47,71,68,42,81,47,55,66,48,37,28,51,50,51,55,52,50,48,36,28,24,68,36,37,85,90,27,53,90,68,62,26,55,77,44,54,83,45,43,52,57,53,51,49,56,32,36,79,56,69,56,41,53,65,69,22,57,51,47,49,51,57,76,47,66,90,56,56,78,79,77,39,55,62,55,65,64,25,46,72,59,50,56,52,45,55,56,55,59,61,64,69,72,74,83,84,131

Secondary struc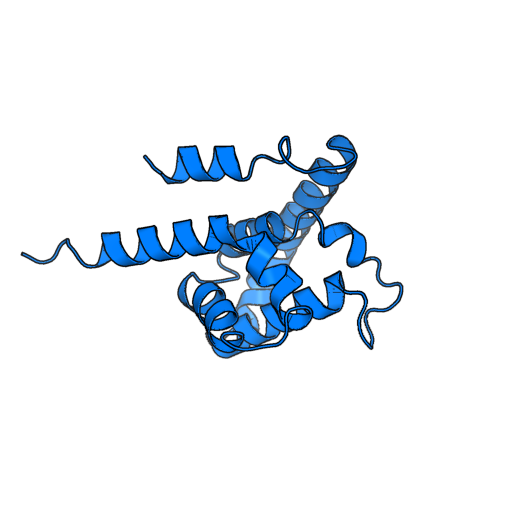ture (DSSP, 8-state):
-HHHHHHHHT-TTSSSS-HHHHHHHHHHHHHHHHHHHHHHTTT--SHHHHHHHHHHHHHHHHT-GGGTTS-GGGTGGGHHHHHHHHHTTTSS-HHHHHHHHHTTTT--TTTTHHHHHTHHHHHHHHHHHHHHTS---

Mean predicted aligned error: 5.69 Å

InterPro domains:
  IPR003307 W2 domain [PF02020] (49-135)
  IPR003307 W2 domain [PS51363] (1-135)
  IPR003307 W2 domain [SM00515] (37-131)
  IPR016024 Armadillo-type fold [SSF48371] (28-129)
  IPR044123 Translation initiation factor eIF-2B subunit epsilon, W2 domain [cd11558] (23-125)
  IPR051956 eIF2B Complex Subunit Epsilon [PTHR45887] (22-136)

Organism: NCBI:txid41880

Foldseek 3Di:
DVVVVLCVVLDLVPQPDDSVLSVVVLVVLLVCLVVCVVVLCVQCPDLVSLLVVLVVLVCLCVCHDPNPPVPSVSCLSNLLSSVVSSVVSVNHDLSSVLVSLVVCVPPDPVVCSSVVVNVSVNVVSVVVVVVVPPPDD

Sequence (137 aa):
QDEVLFNSTLSVEELRGDAGQLKMLVAKLRAQLKTWGALLQRFLKSVDDQVELLLTLEEFCGEEEDFQGMHGALYAPIFPHVLKEMYEADVLTDEAILKWAEEKEGADEEDLVFVKKCAALLEWLEEEEDDDDDDDD

Radius of gyration: 15.23 Å; Cα contacts (8 Å, |Δi|>4): 104; chains: 1; bounding box: 54×34×31 Å